Protein AF-A0A822DY03-F1 (afdb_monomer_lite)

Structure (mmCIF, N/CA/C/O backbone):
data_AF-A0A822DY03-F1
#
_entry.id   AF-A0A822DY03-F1
#
loop_
_atom_site.group_PDB
_atom_site.id
_atom_site.type_symbol
_atom_site.label_atom_id
_atom_site.label_alt_id
_atom_site.label_comp_id
_atom_site.label_asym_id
_atom_site.label_entity_id
_atom_site.label_seq_id
_atom_site.pdbx_PDB_ins_code
_atom_site.Cartn_x
_atom_site.Cartn_y
_atom_site.Cartn_z
_atom_site.occupancy
_atom_site.B_iso_or_equiv
_atom_site.auth_seq_id
_atom_site.auth_comp_id
_atom_site.auth_asym_id
_atom_site.auth_atom_id
_atom_site.pdbx_PDB_model_num
ATOM 1 N N . ARG A 1 1 ? -19.415 8.843 87.068 1.00 38.66 1 ARG A N 1
ATOM 2 C CA . ARG A 1 1 ? -18.333 9.454 86.257 1.00 38.66 1 ARG A CA 1
ATOM 3 C C . ARG A 1 1 ? -18.799 9.432 84.811 1.00 38.66 1 ARG A C 1
ATOM 5 O O . ARG A 1 1 ? -18.655 8.414 84.151 1.00 38.66 1 ARG A O 1
ATOM 12 N N . GLU A 1 2 ? -19.453 10.504 84.383 1.00 43.78 2 GLU A N 1
ATOM 13 C CA . GLU A 1 2 ? -19.936 10.673 83.012 1.00 43.78 2 GLU A CA 1
ATOM 14 C C . GLU A 1 2 ? -18.746 11.004 82.104 1.00 43.78 2 GLU A C 1
ATOM 16 O O . GLU A 1 2 ? -17.958 11.898 82.412 1.00 43.78 2 GLU A O 1
ATOM 21 N N . GLN A 1 3 ? -18.572 10.255 81.015 1.00 48.62 3 GLN A N 1
ATOM 22 C CA . GLN A 1 3 ? -17.619 10.599 79.963 1.00 48.62 3 GLN A CA 1
ATOM 23 C C . GLN A 1 3 ? -18.341 11.488 78.947 1.00 48.62 3 GLN A C 1
ATOM 25 O O . GLN A 1 3 ? -19.185 11.017 78.190 1.00 48.62 3 GLN A O 1
ATOM 30 N N . GLN A 1 4 ? -18.019 12.782 78.944 1.00 47.94 4 GLN A N 1
ATOM 31 C CA . GLN A 1 4 ? -18.421 13.704 77.883 1.00 47.94 4 GLN A CA 1
ATOM 32 C C . GLN A 1 4 ? -17.736 13.305 76.568 1.00 47.94 4 GLN A C 1
ATOM 34 O O . GLN A 1 4 ? -16.510 13.337 76.454 1.00 47.94 4 GLN A O 1
ATOM 39 N N . LEU A 1 5 ? -18.542 12.942 75.569 1.00 56.19 5 LEU A N 1
ATOM 40 C CA . LEU A 1 5 ? -18.125 12.809 74.175 1.00 56.19 5 LEU A CA 1
ATOM 41 C C . LEU A 1 5 ? -17.630 14.175 73.679 1.00 56.19 5 LEU A C 1
ATOM 43 O O . LEU A 1 5 ? -18.415 15.111 73.536 1.00 56.19 5 LEU A O 1
ATOM 47 N N . LYS A 1 6 ? -16.324 14.303 73.421 1.00 54.06 6 LYS A N 1
ATOM 48 C CA . LYS A 1 6 ? -15.764 15.478 72.742 1.00 54.06 6 LYS A CA 1
ATOM 49 C C . LYS A 1 6 ? -16.299 15.513 71.309 1.00 54.06 6 LYS A C 1
ATOM 51 O O . LYS A 1 6 ? -15.870 14.715 70.480 1.00 54.06 6 LYS A O 1
ATOM 56 N N . GLN A 1 7 ? -17.207 16.441 71.017 1.00 57.19 7 GLN A N 1
ATOM 57 C CA . GLN A 1 7 ? -17.509 16.825 69.639 1.00 57.19 7 GLN A CA 1
ATOM 58 C C . GLN A 1 7 ? -16.233 17.406 69.019 1.00 57.19 7 GLN A C 1
ATOM 60 O O . GLN A 1 7 ? -15.710 18.418 69.481 1.00 57.19 7 GLN A O 1
ATOM 65 N N . SER A 1 8 ? -15.686 16.730 68.013 1.00 65.31 8 SER A N 1
ATOM 66 C CA . SER A 1 8 ? -14.565 17.237 67.225 1.00 65.31 8 SER A CA 1
ATOM 67 C C . SER A 1 8 ? -15.051 18.350 66.295 1.00 65.31 8 SER A C 1
ATOM 69 O O . SER A 1 8 ? -15.971 18.130 65.510 1.00 65.31 8 SER A O 1
ATOM 71 N N . GLU A 1 9 ? -14.432 19.527 66.366 1.00 78.50 9 GLU A N 1
ATOM 72 C CA . GLU A 1 9 ? -14.746 20.668 65.497 1.00 78.50 9 GLU A CA 1
ATOM 73 C C . GLU A 1 9 ? -14.516 20.339 64.011 1.00 78.50 9 GLU A C 1
ATOM 75 O O . GLU A 1 9 ? -13.474 19.795 63.629 1.00 78.50 9 GLU A O 1
ATOM 80 N N . ILE A 1 10 ? -15.474 20.709 63.155 1.00 78.50 10 ILE A N 1
ATOM 81 C CA . ILE A 1 10 ? -15.370 20.543 61.701 1.00 78.50 10 ILE A CA 1
ATOM 82 C C . ILE A 1 10 ? -14.409 21.601 61.152 1.00 78.50 10 ILE A C 1
ATOM 84 O O . ILE A 1 10 ? -14.700 22.795 61.175 1.00 78.50 10 ILE A O 1
ATOM 88 N N . LYS A 1 11 ? -13.268 21.163 60.611 1.00 89.00 11 LYS A N 1
ATOM 89 C CA . LYS A 1 11 ? -12.313 22.045 59.925 1.00 89.00 11 LYS A CA 1
ATOM 90 C C . LYS A 1 11 ? -12.559 22.026 58.421 1.00 89.00 11 LYS A C 1
ATOM 92 O O . LYS A 1 11 ? -12.702 20.949 57.834 1.00 89.00 11 LYS A O 1
ATOM 97 N N . ILE A 1 12 ? -12.580 23.216 57.818 1.00 89.44 12 ILE A N 1
ATOM 98 C CA . ILE A 1 12 ? -12.712 23.428 56.373 1.00 89.44 12 ILE A CA 1
ATOM 99 C C . ILE A 1 12 ? -11.385 23.966 55.838 1.00 89.44 12 ILE A C 1
ATOM 101 O O . ILE A 1 12 ? -10.892 24.999 56.286 1.00 89.44 12 ILE A O 1
ATOM 105 N N . PHE A 1 13 ? -10.822 23.276 54.853 1.00 89.44 13 PHE A N 1
ATOM 106 C CA . PHE A 1 13 ? -9.587 23.645 54.170 1.00 89.44 13 PHE A CA 1
ATOM 107 C C . PHE A 1 13 ? -9.915 24.046 52.735 1.00 89.44 13 PHE A C 1
ATOM 109 O O . PHE A 1 13 ? -10.617 23.315 52.046 1.00 89.44 13 PHE A O 1
ATOM 116 N N . THR A 1 14 ? -9.411 25.190 52.267 1.00 91.81 14 THR A N 1
ATOM 117 C CA . THR A 1 14 ? -9.696 25.699 50.913 1.00 91.81 14 THR A CA 1
ATOM 118 C C . THR A 1 14 ? -8.408 25.792 50.097 1.00 91.81 14 THR A C 1
ATOM 120 O O . THR A 1 14 ? -7.437 26.398 50.544 1.00 91.81 14 THR A O 1
ATOM 123 N N . ALA A 1 15 ? -8.381 25.207 48.897 1.00 89.31 15 ALA A N 1
ATOM 124 C CA . ALA A 1 15 ? -7.264 25.347 47.962 1.00 89.31 15 ALA A CA 1
ATOM 125 C C . ALA A 1 15 ? -7.364 26.642 47.161 1.00 89.31 15 ALA A C 1
ATOM 127 O O . ALA A 1 15 ? -8.439 27.200 46.959 1.00 89.31 15 ALA A O 1
ATOM 128 N N . ARG A 1 16 ? -6.236 27.042 46.568 1.00 85.19 16 ARG A N 1
ATOM 129 C CA . ARG A 1 16 ? -6.137 28.182 45.644 1.00 85.19 16 ARG A CA 1
ATOM 130 C C . ARG A 1 16 ? -7.086 28.095 44.436 1.00 85.19 16 ARG A C 1
ATOM 132 O O . ARG A 1 16 ? -7.420 29.118 43.858 1.00 85.19 16 ARG A O 1
ATOM 139 N N . SER A 1 17 ? -7.533 26.893 44.064 1.00 86.88 17 SER A N 1
ATOM 140 C CA . SER A 1 17 ? -8.529 26.655 43.007 1.00 86.88 17 SER A CA 1
ATOM 141 C C . SER A 1 17 ? -9.985 26.854 43.454 1.00 86.88 17 SER A C 1
ATOM 143 O O . SER A 1 17 ? -10.893 26.626 42.659 1.00 86.88 17 SER A O 1
ATOM 145 N N . GLY A 1 18 ? -10.223 27.214 44.721 1.00 88.25 18 GLY A N 1
ATOM 146 C CA . GLY A 1 18 ? -11.554 27.355 45.320 1.00 88.25 18 GLY A CA 1
ATOM 147 C C . GLY A 1 18 ? -12.181 26.041 45.802 1.00 88.25 18 GLY A C 1
ATOM 148 O O . GLY A 1 18 ? -13.267 26.058 46.371 1.00 88.25 18 GLY A O 1
ATOM 149 N N . ARG A 1 19 ? -11.517 24.892 45.608 1.00 87.44 19 ARG A N 1
ATOM 150 C CA . ARG A 1 19 ? -11.996 23.600 46.130 1.00 87.44 19 ARG A CA 1
ATOM 151 C C . ARG A 1 19 ? -11.854 23.544 47.648 1.00 87.44 19 ARG A C 1
ATOM 153 O O . ARG A 1 19 ? -10.829 23.969 48.178 1.00 87.44 19 ARG A O 1
ATOM 160 N N . GLN A 1 20 ? -12.863 22.990 48.314 1.00 90.62 20 GLN A N 1
ATOM 161 C CA . GLN A 1 20 ? -12.925 22.872 49.768 1.00 90.62 20 GLN A CA 1
ATOM 162 C C . GLN A 1 20 ? -12.917 21.404 50.196 1.00 90.62 20 GLN A C 1
ATOM 164 O O . GLN A 1 20 ? -13.584 20.573 49.581 1.00 90.62 20 GLN A O 1
ATOM 169 N N . TRP A 1 21 ? -12.181 21.102 51.261 1.00 80.94 21 TRP A N 1
A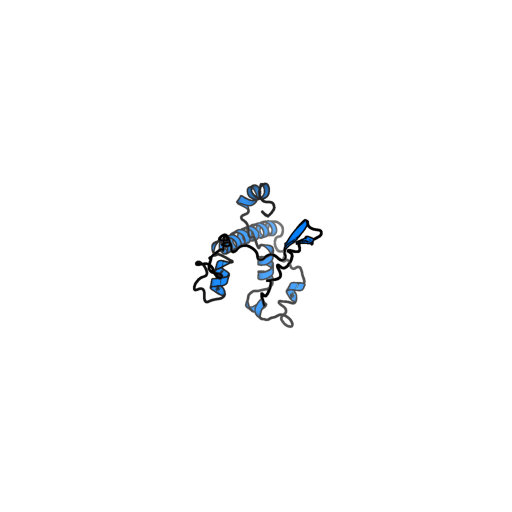TOM 170 C CA . TRP A 1 21 ? -12.197 19.813 51.945 1.00 80.94 21 TRP A CA 1
ATOM 171 C C . TRP A 1 21 ? -12.657 20.036 53.371 1.00 80.94 21 TRP A C 1
ATOM 173 O O . TRP A 1 21 ? -12.145 20.914 54.067 1.00 80.94 21 TRP A O 1
ATOM 183 N N . THR A 1 22 ? -13.622 19.242 53.802 1.00 88.62 22 THR A N 1
ATOM 184 C CA . THR A 1 22 ? -14.104 19.249 55.176 1.00 88.62 22 THR A CA 1
ATOM 185 C C . THR A 1 22 ? -13.590 18.005 55.888 1.00 88.62 22 THR A C 1
ATOM 187 O O . THR A 1 22 ? -13.281 16.992 55.262 1.00 88.62 22 THR A O 1
ATOM 190 N N . THR A 1 23 ? -13.470 18.091 57.211 1.00 84.38 23 THR A N 1
ATOM 191 C CA . THR A 1 23 ? -13.147 16.924 58.057 1.00 84.38 23 THR A CA 1
ATOM 192 C C . THR A 1 23 ? -14.403 16.093 58.372 1.00 84.38 23 THR A C 1
ATOM 194 O O . THR A 1 23 ? -14.327 15.074 59.047 1.00 84.38 23 THR A O 1
ATOM 197 N N . GLU A 1 24 ? -15.569 16.540 57.901 1.00 85.06 24 GLU A N 1
ATOM 198 C CA . GLU A 1 24 ? -16.849 15.861 58.075 1.00 85.06 24 GLU A CA 1
ATOM 199 C C . GLU A 1 24 ? -16.951 14.660 57.129 1.00 85.06 24 GLU A C 1
ATOM 201 O O . GLU A 1 24 ? -16.579 14.746 55.955 1.00 85.06 24 GLU A O 1
ATOM 206 N N . GLU A 1 25 ? -17.469 13.536 57.631 1.00 79.31 25 GLU A N 1
ATOM 207 C CA . GLU A 1 25 ? -17.735 12.381 56.780 1.00 79.31 25 GLU A CA 1
ATOM 208 C C . GLU A 1 25 ? -18.778 12.751 55.715 1.00 79.31 25 GLU A C 1
ATOM 210 O O . GLU A 1 25 ? -19.867 13.227 56.051 1.00 79.31 25 GLU A O 1
ATOM 215 N N . PRO A 1 26 ? -18.491 12.532 54.419 1.00 80.06 26 PRO A N 1
ATOM 216 C CA . PRO A 1 26 ? -19.456 12.839 53.382 1.00 80.06 26 PRO A CA 1
ATOM 217 C C . PRO A 1 26 ? -20.709 11.969 53.566 1.00 80.06 26 PRO A C 1
ATOM 219 O O . PRO A 1 26 ? -20.602 10.774 53.867 1.00 80.06 26 PRO A O 1
ATOM 222 N N . PRO A 1 27 ? -21.914 12.520 53.337 1.00 80.19 27 PRO A N 1
ATOM 223 C CA . PRO A 1 27 ? -23.138 11.747 53.454 1.00 80.19 27 PRO A CA 1
ATOM 224 C C . PRO A 1 27 ? -23.104 10.574 52.471 1.00 80.19 27 PRO A C 1
ATOM 226 O O . PRO A 1 27 ? -22.759 10.739 51.297 1.00 80.19 27 PRO A O 1
ATOM 229 N N . LYS A 1 28 ? -23.503 9.384 52.937 1.00 78.94 28 LYS A N 1
ATOM 230 C CA . LYS A 1 28 ? -23.608 8.179 52.102 1.00 78.94 28 LYS A CA 1
ATOM 231 C C . LYS A 1 28 ? -24.601 8.433 50.962 1.00 78.94 28 LYS A C 1
ATOM 233 O O . LYS A 1 28 ? -25.812 8.363 51.154 1.00 78.94 28 LYS A O 1
ATOM 238 N N . ARG A 1 29 ? -24.098 8.736 49.765 1.00 76.94 29 ARG A N 1
ATOM 239 C CA . ARG A 1 29 ? -24.894 8.901 48.540 1.00 76.94 29 ARG A CA 1
ATOM 240 C C . ARG A 1 29 ? -24.617 7.746 47.587 1.00 76.94 29 ARG A C 1
ATOM 242 O O . ARG A 1 29 ? -23.486 7.277 47.483 1.00 76.94 29 ARG A O 1
ATOM 249 N N . LYS A 1 30 ? -25.644 7.305 46.854 1.00 72.06 30 LYS A N 1
ATOM 250 C CA . LYS A 1 30 ? -25.435 6.426 45.698 1.00 72.06 30 LYS A CA 1
ATOM 251 C C . LYS A 1 30 ? -24.679 7.225 44.637 1.00 72.06 30 LYS A C 1
ATOM 253 O O . LYS A 1 30 ? -25.140 8.288 44.228 1.00 72.06 30 LYS A O 1
ATOM 258 N N . ILE A 1 31 ? -23.523 6.721 44.217 1.00 67.88 31 ILE A N 1
ATOM 259 C CA . ILE A 1 31 ? -22.793 7.257 43.067 1.00 67.88 31 ILE A CA 1
ATOM 260 C C . ILE A 1 31 ? -23.720 7.114 41.851 1.00 67.88 31 ILE A C 1
ATOM 262 O O . ILE A 1 31 ? -24.294 6.042 41.641 1.00 67.88 31 ILE A O 1
ATOM 266 N N . LEU A 1 32 ? -23.917 8.192 41.086 1.00 68.31 32 LEU A N 1
ATOM 267 C CA . LEU A 1 32 ? -24.666 8.134 39.828 1.00 68.31 32 LEU A CA 1
ATOM 268 C C . LEU A 1 32 ? -24.016 7.085 38.914 1.00 68.31 32 LEU A C 1
ATOM 270 O O . LEU A 1 32 ? -22.790 7.007 38.842 1.00 68.31 32 LEU A O 1
ATOM 274 N N . GLN A 1 33 ? -24.822 6.275 38.222 1.00 68.69 33 GLN A N 1
ATOM 275 C CA . GLN A 1 33 ? -24.308 5.363 37.197 1.00 68.69 33 GLN A CA 1
ATOM 276 C C . GLN A 1 33 ? -23.559 6.205 36.153 1.00 68.69 33 GLN A C 1
ATOM 278 O O . GLN A 1 33 ? -24.173 6.983 35.428 1.00 68.69 33 GLN A O 1
ATOM 283 N N . ALA A 1 34 ? -22.232 6.091 36.103 1.00 71.00 34 ALA A N 1
ATOM 284 C CA . ALA A 1 34 ? -21.467 6.616 34.981 1.00 71.00 34 ALA A CA 1
ATOM 285 C C . ALA A 1 34 ? -21.816 5.793 33.731 1.00 71.00 34 ALA A C 1
ATOM 287 O O . ALA A 1 34 ? -22.135 4.607 33.849 1.00 71.00 34 ALA A O 1
ATOM 288 N N . ASN A 1 35 ? -21.722 6.389 32.538 1.00 71.25 35 ASN A N 1
ATOM 289 C CA . ASN A 1 35 ? -21.791 5.661 31.267 1.00 71.25 35 ASN A CA 1
ATOM 290 C C . ASN A 1 35 ? -20.556 4.757 31.134 1.00 71.25 35 ASN A C 1
ATOM 292 O O . ASN A 1 35 ? -19.615 5.053 30.402 1.00 71.25 35 ASN A O 1
ATOM 296 N N . VAL A 1 36 ? -20.531 3.669 31.898 1.00 69.44 36 VAL A N 1
ATOM 297 C CA . VAL A 1 36 ? -19.515 2.633 31.793 1.00 69.44 36 VAL A CA 1
ATOM 298 C C . VAL A 1 36 ? -19.780 1.935 30.468 1.00 69.44 36 VAL A C 1
ATOM 300 O O . VAL A 1 36 ? -20.756 1.197 30.336 1.00 69.44 36 VAL A O 1
ATOM 303 N N . LEU A 1 37 ? -18.944 2.203 29.467 1.00 67.56 37 LEU A N 1
ATOM 304 C CA . LEU A 1 37 ? -18.975 1.483 28.200 1.00 67.56 37 LEU A CA 1
ATOM 305 C C . LEU A 1 37 ? -18.693 0.001 28.493 1.00 67.56 37 LEU A C 1
ATOM 307 O O . LEU A 1 37 ? -17.561 -0.385 28.759 1.00 67.56 37 LEU A O 1
ATOM 311 N N . ARG A 1 38 ? -19.742 -0.830 28.478 1.00 67.06 38 ARG A N 1
ATOM 312 C CA . ARG A 1 38 ? -19.675 -2.290 28.693 1.00 67.06 38 ARG A CA 1
ATOM 313 C C . ARG A 1 38 ? -19.402 -3.051 27.393 1.00 67.06 38 ARG A C 1
ATOM 315 O O . ARG A 1 38 ? -19.916 -4.150 27.200 1.00 67.06 38 ARG A O 1
ATOM 322 N N . GLN A 1 39 ? -18.687 -2.450 26.450 1.00 71.12 39 GLN A N 1
ATOM 323 C CA . GLN A 1 39 ? -18.279 -3.191 25.262 1.00 71.12 39 GLN A CA 1
ATOM 324 C C . GLN A 1 39 ? -17.151 -4.145 25.650 1.00 71.12 39 GLN A C 1
ATOM 326 O O . GLN A 1 39 ? -16.302 -3.797 26.471 1.00 71.12 39 GLN A O 1
ATOM 331 N N . GLN A 1 40 ? -17.158 -5.355 25.087 1.00 67.50 40 GLN A N 1
ATOM 332 C CA . GLN A 1 40 ? -16.017 -6.246 25.244 1.00 67.50 40 GLN A CA 1
ATOM 333 C C . GLN A 1 40 ? -14.782 -5.583 24.636 1.00 67.50 40 GLN A C 1
ATOM 335 O O . GLN A 1 40 ? -14.785 -5.129 23.494 1.00 67.50 40 GLN A O 1
ATOM 340 N N . ASN A 1 41 ? -13.733 -5.525 25.439 1.00 69.38 41 ASN A N 1
ATOM 341 C CA . ASN A 1 41 ? -12.394 -5.147 25.047 1.00 69.38 41 ASN A CA 1
ATOM 342 C C . ASN A 1 41 ? -11.791 -6.259 24.178 1.00 69.38 41 ASN A C 1
ATOM 344 O O . ASN A 1 41 ? -11.687 -7.401 24.616 1.00 69.38 41 ASN A O 1
ATOM 348 N N . GLY A 1 42 ? -11.394 -5.933 22.947 1.00 78.50 42 GLY A N 1
ATOM 349 C CA . GLY A 1 42 ? -10.762 -6.891 22.042 1.00 78.50 42 GLY A CA 1
ATOM 350 C C . GLY A 1 42 ? -11.158 -6.700 20.585 1.00 78.50 42 GLY A C 1
ATOM 351 O O . GLY A 1 42 ? -11.625 -5.638 20.173 1.00 78.50 42 GLY A O 1
ATOM 352 N N . THR A 1 43 ? -10.933 -7.744 19.793 1.00 78.94 43 THR A N 1
ATOM 353 C CA . THR A 1 43 ? -11.276 -7.761 18.375 1.00 78.94 43 THR A CA 1
ATOM 354 C C . THR A 1 43 ? -12.792 -7.723 18.190 1.00 78.94 43 THR A C 1
ATOM 356 O O . THR A 1 43 ? -13.550 -8.401 18.881 1.00 78.94 43 THR A O 1
ATOM 359 N N . GLY A 1 44 ? -13.256 -6.906 17.243 1.00 81.00 44 GLY A N 1
ATOM 360 C CA . GLY A 1 44 ? -14.669 -6.889 16.871 1.00 81.00 44 GLY A CA 1
ATOM 361 C C . GLY A 1 44 ? -15.116 -8.232 16.283 1.00 81.00 44 GLY A C 1
ATOM 362 O O . GLY A 1 44 ? -14.294 -9.059 15.882 1.00 81.00 44 GLY A O 1
ATOM 363 N N . ARG A 1 45 ? -16.436 -8.431 16.155 1.00 80.12 45 ARG A N 1
ATOM 364 C CA . ARG A 1 45 ? -17.015 -9.673 15.598 1.00 80.12 45 ARG A CA 1
ATOM 365 C C . ARG A 1 45 ? -16.427 -10.058 14.236 1.00 80.12 45 ARG A C 1
ATOM 367 O O . ARG A 1 45 ? -16.192 -11.231 13.991 1.00 80.12 45 ARG A O 1
ATOM 374 N N . ALA A 1 46 ? -16.137 -9.072 13.386 1.00 81.56 46 ALA A N 1
ATOM 375 C CA . ALA A 1 46 ? -15.547 -9.284 12.062 1.00 81.56 46 ALA A CA 1
ATOM 376 C C . ALA A 1 46 ? -14.130 -9.889 12.098 1.00 81.56 46 ALA A C 1
ATOM 378 O O . ALA A 1 46 ? -13.718 -10.539 11.146 1.00 81.56 46 ALA A O 1
ATOM 379 N N . ALA A 1 47 ? -13.394 -9.687 13.192 1.00 85.31 47 ALA A N 1
ATOM 380 C CA . ALA A 1 47 ? -12.052 -10.225 13.402 1.00 85.31 47 ALA A CA 1
ATOM 381 C C . ALA A 1 47 ? -12.041 -11.423 14.370 1.00 85.31 47 ALA A C 1
ATOM 383 O O . ALA A 1 47 ? -10.979 -11.893 14.779 1.00 85.31 47 ALA A O 1
ATOM 384 N N . THR A 1 48 ? -13.218 -11.910 14.772 1.00 86.81 48 THR A N 1
ATOM 385 C CA . THR A 1 48 ? -13.342 -13.063 15.665 1.00 86.81 48 THR A CA 1
ATOM 386 C C . THR A 1 48 ? -13.045 -14.346 14.894 1.00 86.81 48 THR A C 1
ATOM 388 O O . THR A 1 48 ? -13.607 -14.573 13.829 1.00 86.81 48 THR A O 1
ATOM 391 N N . GLY A 1 49 ? -12.178 -15.199 15.443 1.00 86.50 49 GLY A N 1
ATOM 392 C CA . GLY A 1 49 ? -11.851 -16.499 14.848 1.00 86.50 49 GLY A CA 1
ATOM 393 C C . GLY A 1 49 ? -10.761 -16.471 13.775 1.00 86.50 49 GLY A C 1
ATOM 394 O O . GLY A 1 49 ? -10.456 -17.521 13.221 1.00 86.50 49 GLY A O 1
ATOM 395 N N . ILE A 1 50 ? -10.139 -15.318 13.512 1.00 91.88 50 ILE A N 1
ATOM 396 C CA . ILE A 1 50 ? -8.958 -15.238 12.647 1.00 91.88 50 ILE A CA 1
ATOM 397 C C . ILE A 1 50 ? -7.764 -15.874 13.351 1.00 91.88 50 ILE A C 1
ATOM 399 O O . ILE A 1 50 ? -7.432 -15.510 14.479 1.00 91.88 50 ILE A O 1
ATOM 403 N N . GLN A 1 51 ? -7.111 -16.810 12.668 1.00 92.38 51 GLN A N 1
ATOM 404 C CA . GLN A 1 51 ? -5.990 -17.572 13.225 1.00 92.38 51 GLN A CA 1
ATOM 405 C C . GLN A 1 51 ? -4.678 -17.301 12.495 1.00 92.38 51 GLN A C 1
ATOM 407 O O . GLN A 1 51 ? -3.604 -17.586 13.024 1.00 92.38 51 GLN A O 1
ATOM 412 N N . THR A 1 52 ? -4.743 -16.737 11.288 1.00 95.75 52 THR A N 1
ATOM 413 C CA . THR A 1 52 ? -3.559 -16.513 10.465 1.00 95.75 52 THR A CA 1
ATOM 414 C C . THR A 1 52 ? -3.244 -15.030 10.309 1.00 95.75 52 THR A C 1
ATOM 416 O O . THR A 1 52 ? -4.126 -14.176 10.201 1.00 95.75 52 THR A O 1
ATOM 419 N N . ILE A 1 53 ? -1.948 -14.718 10.224 1.00 94.81 53 ILE A N 1
ATOM 420 C CA . ILE A 1 53 ? -1.466 -13.355 9.948 1.00 94.81 53 ILE A CA 1
ATOM 421 C C . ILE A 1 53 ? -2.010 -12.854 8.599 1.00 94.81 53 ILE A C 1
ATOM 423 O O . ILE A 1 53 ? -2.316 -11.675 8.452 1.00 94.81 53 ILE A O 1
ATOM 427 N N . ARG A 1 54 ? -2.171 -13.756 7.620 1.00 92.56 54 ARG A N 1
ATOM 428 C CA . ARG A 1 54 ? -2.711 -13.438 6.292 1.00 92.56 54 ARG A CA 1
ATOM 429 C C . ARG A 1 54 ? -4.146 -12.924 6.372 1.00 92.56 54 ARG A C 1
ATOM 431 O O . ARG A 1 54 ? -4.425 -11.860 5.833 1.00 92.56 54 ARG A O 1
ATOM 438 N N . GLU A 1 55 ? -5.029 -13.662 7.032 1.00 91.38 55 GLU A N 1
ATOM 439 C CA . GLU A 1 55 ? -6.438 -13.279 7.185 1.00 91.38 55 GLU A CA 1
ATOM 440 C C . GLU A 1 55 ? -6.570 -11.983 7.989 1.00 91.38 55 GLU A C 1
ATOM 442 O O . GLU A 1 55 ? -7.336 -11.097 7.616 1.00 91.38 55 GLU A O 1
ATOM 447 N N . ALA A 1 56 ? -5.755 -11.821 9.038 1.00 92.31 56 ALA A N 1
ATOM 448 C CA . ALA A 1 56 ? -5.707 -10.577 9.800 1.00 92.31 56 ALA A CA 1
ATOM 449 C C . ALA A 1 56 ? -5.300 -9.386 8.916 1.00 92.31 56 ALA A C 1
ATOM 451 O O . ALA A 1 56 ? -5.897 -8.315 9.001 1.00 92.31 56 ALA A O 1
ATOM 452 N N . PHE A 1 57 ? -4.318 -9.571 8.029 1.00 92.44 57 PHE A N 1
ATOM 453 C CA . PHE A 1 57 ? -3.887 -8.529 7.098 1.00 92.44 57 PHE A CA 1
ATOM 454 C C . PHE A 1 57 ? -4.952 -8.207 6.039 1.00 92.44 57 PHE A C 1
ATOM 456 O O . PHE A 1 57 ? -5.128 -7.043 5.687 1.00 92.44 57 PHE A O 1
ATOM 463 N N . GLN A 1 58 ? -5.706 -9.205 5.572 1.00 93.31 58 GLN A N 1
ATOM 464 C CA . GLN A 1 58 ? -6.801 -9.014 4.612 1.00 93.31 58 GLN A CA 1
ATOM 465 C C . GLN A 1 58 ? -7.962 -8.180 5.172 1.00 93.31 58 GLN A C 1
ATOM 467 O O . GLN A 1 58 ? -8.693 -7.565 4.397 1.00 93.31 58 GLN A O 1
ATOM 472 N N . LEU A 1 59 ? -8.116 -8.100 6.499 1.00 91.31 59 LEU A N 1
ATOM 473 C CA . LEU A 1 59 ? -9.054 -7.155 7.110 1.00 91.31 59 LEU A CA 1
ATOM 474 C C . LEU A 1 59 ? -8.619 -5.696 6.947 1.00 91.31 59 LEU A C 1
ATOM 476 O O . LEU A 1 59 ? -9.466 -4.815 6.830 1.00 91.31 59 LEU A O 1
ATOM 480 N N . LEU A 1 60 ? -7.310 -5.436 6.977 1.00 91.81 60 LEU A N 1
ATOM 481 C CA . LEU A 1 60 ? -6.749 -4.091 6.836 1.00 91.81 60 LEU A CA 1
ATOM 482 C C . LEU A 1 60 ? -6.639 -3.681 5.367 1.00 91.81 60 LEU A C 1
ATOM 484 O O . LEU A 1 60 ? -6.859 -2.523 5.024 1.00 91.81 60 LEU A O 1
ATOM 488 N N . MET A 1 61 ? -6.287 -4.635 4.507 1.00 92.94 61 MET A N 1
ATOM 489 C CA . MET A 1 61 ? -6.163 -4.453 3.068 1.00 92.94 61 MET A CA 1
ATOM 490 C C . MET A 1 61 ? -7.168 -5.358 2.366 1.00 92.94 61 MET A C 1
ATOM 492 O O . MET A 1 61 ? -6.877 -6.513 2.044 1.00 92.94 61 MET A O 1
ATOM 496 N N . THR A 1 62 ? -8.367 -4.819 2.153 1.00 94.12 62 THR A N 1
ATOM 497 C CA . THR A 1 62 ? -9.469 -5.574 1.559 1.00 94.12 62 THR A CA 1
ATOM 498 C C . THR A 1 62 ? -9.212 -5.872 0.084 1.00 94.12 62 THR A C 1
ATOM 500 O O . THR A 1 62 ? -8.435 -5.193 -0.596 1.00 94.12 62 THR A O 1
ATOM 503 N N . GLN A 1 63 ? -9.906 -6.882 -0.440 1.00 92.81 63 GLN A N 1
ATOM 504 C CA . GLN A 1 63 ? -9.783 -7.268 -1.844 1.00 92.81 63 GLN A CA 1
ATOM 505 C C . GLN A 1 63 ? -10.126 -6.113 -2.796 1.00 92.81 63 GLN A C 1
ATOM 507 O O . GLN A 1 63 ? -9.440 -5.927 -3.799 1.00 92.81 63 GLN A O 1
ATOM 512 N N . ASP A 1 64 ? -11.130 -5.303 -2.464 1.00 93.62 64 ASP A N 1
ATOM 513 C CA . ASP A 1 64 ? -11.531 -4.157 -3.284 1.00 93.62 64 ASP A CA 1
ATOM 514 C C . ASP A 1 64 ? -10.432 -3.092 -3.352 1.00 93.62 64 ASP A C 1
ATOM 516 O O . ASP A 1 64 ? -10.170 -2.545 -4.425 1.00 93.62 64 ASP A O 1
ATOM 520 N N . MET A 1 65 ? -9.725 -2.851 -2.241 1.00 93.25 65 MET A N 1
ATOM 521 C CA . MET A 1 65 ? -8.566 -1.953 -2.224 1.00 93.25 65 MET A CA 1
ATOM 522 C C . MET A 1 65 ? -7.445 -2.488 -3.117 1.00 93.25 65 MET A C 1
ATOM 524 O O . MET A 1 65 ? -6.871 -1.736 -3.902 1.00 93.25 65 MET A O 1
ATOM 528 N N . VAL A 1 66 ? -7.156 -3.791 -3.048 1.00 92.81 66 VAL A N 1
ATOM 529 C CA . VAL A 1 66 ? -6.145 -4.422 -3.912 1.00 92.81 66 VAL A CA 1
ATOM 530 C C . VAL A 1 66 ? -6.535 -4.296 -5.386 1.00 92.81 66 VAL A C 1
ATOM 532 O O . VAL A 1 66 ? -5.705 -3.909 -6.208 1.00 92.81 66 VAL A O 1
ATOM 535 N N . LEU A 1 67 ? -7.794 -4.577 -5.732 1.00 93.31 67 LEU A N 1
ATOM 536 C CA . LEU A 1 67 ? -8.293 -4.466 -7.104 1.00 93.31 67 LEU A CA 1
ATOM 537 C C . LEU A 1 67 ? -8.217 -3.028 -7.624 1.00 93.31 67 LEU A C 1
ATOM 539 O O . LEU A 1 67 ? -7.793 -2.816 -8.762 1.00 93.31 67 LEU A O 1
ATOM 543 N N . LEU A 1 68 ? -8.571 -2.046 -6.791 1.00 93.00 68 LEU A N 1
ATOM 544 C CA . LEU A 1 68 ? -8.431 -0.630 -7.116 1.00 93.00 68 LEU A CA 1
ATOM 545 C C . LEU A 1 68 ? -6.969 -0.281 -7.416 1.00 93.00 68 LEU A C 1
ATOM 547 O O . LEU A 1 68 ? -6.684 0.273 -8.479 1.00 93.00 68 LEU A O 1
ATOM 551 N N . ILE A 1 69 ? -6.043 -0.665 -6.530 1.00 92.56 69 ILE A N 1
ATOM 552 C CA . ILE A 1 69 ? -4.611 -0.389 -6.696 1.00 92.56 69 ILE A CA 1
ATOM 553 C C . ILE A 1 69 ? -4.096 -0.996 -7.997 1.00 92.56 69 ILE A C 1
ATOM 555 O O . ILE A 1 69 ? -3.443 -0.311 -8.782 1.00 92.56 69 ILE A O 1
ATOM 559 N N . VAL A 1 70 ? -4.410 -2.266 -8.261 1.00 91.25 70 VAL A N 1
ATOM 560 C CA . VAL A 1 70 ? -3.977 -2.961 -9.481 1.00 91.25 70 VAL A CA 1
ATOM 561 C C . VAL A 1 70 ? -4.509 -2.256 -10.726 1.00 91.25 70 VAL A C 1
ATOM 563 O O . VAL A 1 70 ? -3.745 -1.984 -11.655 1.00 91.25 70 VAL A O 1
ATOM 566 N N . ARG A 1 71 ? -5.803 -1.921 -10.745 1.00 92.44 71 ARG A N 1
ATOM 567 C CA . ARG A 1 71 ? -6.455 -1.280 -11.891 1.00 92.44 71 ARG A CA 1
ATOM 568 C C . ARG A 1 71 ? -5.827 0.071 -12.217 1.00 92.44 71 ARG A C 1
ATOM 570 O O . ARG A 1 71 ? -5.455 0.313 -13.365 1.00 92.44 71 ARG A O 1
ATOM 577 N N . GLU A 1 72 ? -5.699 0.942 -11.222 1.00 92.06 72 GLU A N 1
ATOM 578 C CA . GLU A 1 72 ? -5.220 2.314 -11.421 1.00 92.06 72 GLU A CA 1
ATOM 579 C C . GLU A 1 72 ? -3.708 2.358 -11.673 1.00 92.06 72 GLU A C 1
ATOM 581 O O . GLU A 1 72 ? -3.237 3.137 -12.504 1.00 92.06 72 GLU A O 1
ATOM 586 N N . THR A 1 73 ? -2.948 1.454 -11.048 1.00 89.81 73 THR A N 1
ATOM 587 C CA . THR A 1 73 ? -1.513 1.278 -11.317 1.00 89.81 73 THR A CA 1
ATOM 588 C C . THR A 1 73 ? -1.272 0.845 -12.760 1.00 89.81 73 THR A C 1
ATOM 590 O O . THR A 1 73 ? -0.452 1.446 -13.456 1.00 89.81 73 THR A O 1
ATOM 593 N N . ASN A 1 74 ? -2.014 -0.156 -13.248 1.00 87.94 74 ASN A N 1
ATOM 594 C CA . ASN A 1 74 ? -1.896 -0.613 -14.633 1.00 87.94 74 ASN A CA 1
ATOM 595 C C . ASN A 1 74 ? -2.300 0.491 -15.615 1.00 87.94 74 ASN A C 1
ATOM 597 O O . ASN A 1 74 ? -1.566 0.760 -16.564 1.00 87.94 74 ASN A O 1
ATOM 601 N N . ARG A 1 75 ? -3.414 1.189 -15.358 1.00 88.12 75 ARG A N 1
ATOM 602 C CA . ARG A 1 75 ? -3.856 2.335 -16.167 1.00 88.12 75 ARG A CA 1
ATOM 603 C C . ARG A 1 75 ? -2.763 3.403 -16.270 1.00 88.12 75 ARG A C 1
ATOM 605 O O . ARG A 1 75 ? -2.468 3.880 -17.365 1.00 88.12 75 ARG A O 1
ATOM 612 N N . ARG A 1 76 ? -2.122 3.748 -15.146 1.00 87.75 76 ARG A N 1
ATOM 613 C CA . ARG A 1 76 ? -1.025 4.723 -15.116 1.00 87.75 76 ARG A CA 1
ATOM 614 C C . ARG A 1 76 ? 0.203 4.239 -15.882 1.00 87.75 76 ARG A C 1
ATOM 616 O O . ARG A 1 76 ? 0.804 5.035 -16.602 1.00 87.75 76 ARG A O 1
ATOM 623 N N . ALA A 1 77 ? 0.569 2.970 -15.716 1.00 84.00 77 ALA A N 1
ATOM 624 C CA . ALA A 1 77 ? 1.698 2.367 -16.413 1.00 84.00 77 ALA A CA 1
ATOM 625 C C . ALA A 1 77 ? 1.493 2.418 -17.932 1.00 84.00 77 ALA A C 1
ATOM 627 O O . ALA A 1 77 ? 2.350 2.950 -18.631 1.00 84.00 77 ALA A O 1
ATOM 628 N N . HIS A 1 78 ? 0.334 1.965 -18.424 1.00 83.94 78 HIS A N 1
ATOM 629 C CA . HIS A 1 78 ? -0.007 2.012 -19.848 1.00 83.94 78 HIS A CA 1
ATOM 630 C C . HIS A 1 78 ? 0.085 3.431 -20.409 1.00 83.94 78 HIS A C 1
ATOM 632 O O . HIS A 1 78 ? 0.812 3.648 -21.373 1.00 83.94 78 HIS A O 1
ATOM 638 N N . TRP A 1 79 ? -0.546 4.409 -19.750 1.00 84.19 79 TRP A N 1
ATOM 639 C CA . TRP A 1 79 ? -0.505 5.802 -20.199 1.00 84.19 79 TRP A CA 1
ATOM 640 C C . TRP A 1 79 ? 0.927 6.350 -20.296 1.00 84.19 79 TRP A C 1
ATOM 642 O O . TRP A 1 79 ? 1.285 6.947 -21.307 1.00 84.19 79 TRP A O 1
ATOM 652 N N . ILE A 1 80 ? 1.778 6.137 -19.280 1.00 81.44 80 ILE A N 1
ATOM 653 C CA . ILE A 1 80 ? 3.168 6.631 -19.319 1.00 81.44 80 ILE A CA 1
ATOM 654 C C . ILE A 1 80 ? 3.965 5.914 -20.410 1.00 81.44 80 ILE A C 1
ATOM 656 O O . ILE A 1 80 ? 4.703 6.560 -21.154 1.00 81.44 80 ILE A O 1
ATOM 660 N N . THR A 1 81 ? 3.858 4.587 -20.478 1.00 78.19 81 THR A N 1
ATOM 661 C CA . THR A 1 81 ? 4.638 3.774 -21.410 1.00 78.19 81 THR A CA 1
ATOM 662 C C . THR A 1 81 ? 4.273 4.084 -22.857 1.00 78.19 81 THR A C 1
ATOM 664 O O . THR A 1 81 ? 5.179 4.257 -23.665 1.00 78.19 81 THR A O 1
ATOM 667 N N . GLU A 1 82 ? 2.989 4.229 -23.187 1.00 80.12 82 GLU A N 1
ATOM 668 C CA . GLU A 1 82 ? 2.542 4.599 -24.536 1.00 80.12 82 GLU A CA 1
ATOM 669 C C . GLU A 1 82 ? 3.034 5.990 -24.941 1.00 80.12 82 GLU A C 1
ATOM 671 O O . GLU A 1 82 ? 3.661 6.140 -25.989 1.00 80.12 82 GLU A O 1
ATOM 676 N N . GLN A 1 83 ? 2.819 7.001 -24.092 1.00 81.44 83 GLN A N 1
ATOM 677 C CA . GLN A 1 83 ? 3.269 8.370 -24.365 1.00 81.44 83 GLN A CA 1
ATOM 678 C C . GLN A 1 83 ? 4.784 8.431 -24.577 1.00 81.44 83 GLN A C 1
ATOM 680 O O . GLN A 1 83 ? 5.268 9.087 -25.499 1.00 81.44 83 GLN A O 1
ATOM 685 N N . TRP A 1 84 ? 5.541 7.716 -23.745 1.00 73.81 84 TRP A N 1
ATOM 686 C CA . TRP A 1 84 ? 6.992 7.706 -23.835 1.00 73.81 84 TRP A CA 1
ATOM 687 C C . TRP A 1 84 ? 7.505 6.935 -25.059 1.00 73.81 84 TRP A C 1
ATOM 689 O O . TRP A 1 84 ? 8.379 7.453 -25.755 1.00 73.81 84 TRP A O 1
ATOM 699 N N . ASN A 1 85 ? 6.955 5.748 -25.348 1.00 77.12 85 ASN A N 1
ATOM 700 C CA . ASN A 1 85 ? 7.330 4.936 -26.512 1.00 77.12 85 ASN A CA 1
ATOM 701 C C . ASN A 1 85 ? 7.081 5.693 -27.823 1.00 77.12 85 ASN A C 1
ATOM 703 O O . ASN A 1 85 ? 7.923 5.651 -28.716 1.00 77.12 85 ASN A O 1
ATOM 707 N N . ASN A 1 86 ? 5.970 6.434 -27.910 1.00 79.50 86 ASN A N 1
ATOM 708 C CA . ASN A 1 86 ? 5.659 7.279 -29.064 1.00 79.50 86 ASN A CA 1
ATOM 709 C C . ASN A 1 86 ? 6.687 8.404 -29.262 1.00 79.50 86 ASN A C 1
ATOM 711 O O . ASN A 1 86 ? 6.958 8.803 -30.390 1.00 79.50 86 ASN A O 1
ATOM 715 N N . GLN A 1 87 ? 7.265 8.919 -28.174 1.00 80.69 87 GLN A N 1
ATOM 716 C CA . GLN A 1 87 ? 8.238 10.013 -28.211 1.00 80.69 87 GLN A CA 1
ATOM 717 C C . GLN A 1 87 ? 9.696 9.542 -28.341 1.00 80.69 87 GLN A C 1
ATOM 719 O O . GLN A 1 87 ? 10.550 10.336 -28.721 1.00 80.69 87 GLN A O 1
ATOM 724 N N . ASN A 1 88 ? 10.014 8.292 -27.982 1.00 69.44 88 ASN A N 1
ATOM 725 C CA . ASN A 1 88 ? 11.394 7.801 -27.864 1.00 69.44 88 ASN A CA 1
ATOM 726 C C . ASN A 1 88 ? 11.521 6.335 -28.322 1.00 69.44 88 ASN A C 1
ATOM 728 O O . ASN A 1 88 ? 11.703 5.435 -27.493 1.00 69.44 88 ASN A O 1
ATOM 732 N N . PRO A 1 89 ? 11.451 6.056 -29.632 1.00 64.31 89 PRO A N 1
ATOM 733 C CA . PRO A 1 89 ? 11.669 4.706 -30.134 1.00 64.31 89 PRO A CA 1
ATOM 734 C C . PRO A 1 89 ? 13.112 4.250 -29.843 1.00 64.31 89 PRO A C 1
ATOM 736 O O . PRO A 1 89 ? 14.074 4.867 -30.291 1.00 64.31 89 PRO A O 1
ATOM 739 N N . GLY A 1 90 ? 13.270 3.157 -29.086 1.00 59.47 90 GLY A N 1
ATOM 740 C CA . GLY A 1 90 ? 14.545 2.433 -28.949 1.00 59.47 90 GLY A CA 1
ATOM 741 C C . GLY A 1 90 ? 15.477 2.824 -27.791 1.00 59.47 90 GLY A C 1
ATOM 742 O O . GLY A 1 90 ? 16.599 2.327 -27.741 1.00 59.47 90 GLY A O 1
ATOM 743 N N . VAL A 1 91 ? 15.056 3.666 -26.840 1.00 48.50 91 VAL A N 1
ATOM 744 C CA . VAL A 1 91 ? 15.938 4.130 -25.745 1.00 48.50 91 VAL A CA 1
ATOM 745 C C . VAL A 1 91 ? 15.680 3.390 -24.424 1.00 48.50 91 VAL A C 1
ATOM 747 O O . VAL A 1 91 ? 14.640 3.541 -23.795 1.00 48.50 91 VAL A O 1
ATOM 750 N N . HIS A 1 92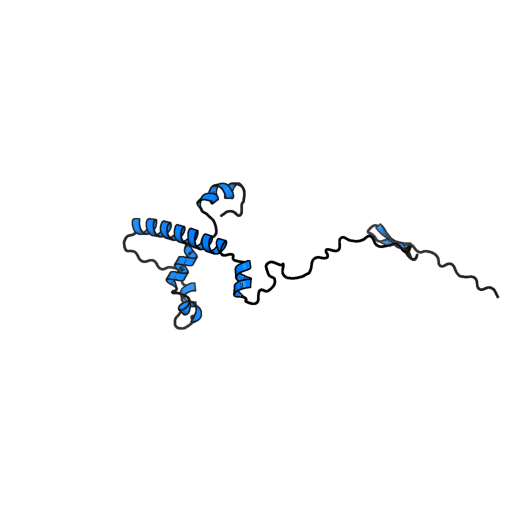 ? 16.647 2.622 -23.920 1.00 47.66 92 HIS A N 1
ATOM 751 C CA . HIS A 1 92 ? 16.526 2.001 -22.594 1.00 47.66 92 HIS A CA 1
ATOM 752 C C . HIS A 1 92 ? 16.923 2.986 -21.477 1.00 47.66 92 HIS A C 1
ATOM 754 O O . HIS A 1 92 ? 17.947 3.661 -21.565 1.00 47.66 92 HIS A O 1
ATOM 760 N N . ARG A 1 93 ? 16.145 3.050 -20.385 1.00 52.38 93 ARG A N 1
ATOM 761 C CA . ARG A 1 93 ? 16.435 3.902 -19.214 1.00 52.38 93 ARG A CA 1
ATOM 762 C C . ARG A 1 93 ? 16.988 3.103 -18.033 1.00 52.38 93 ARG A C 1
ATOM 764 O O . ARG A 1 93 ? 16.485 2.030 -17.718 1.00 52.38 93 ARG A O 1
ATOM 771 N N . ALA A 1 94 ? 17.937 3.686 -17.305 1.00 45.47 94 ALA A N 1
ATOM 772 C CA . ALA A 1 94 ? 18.276 3.295 -15.938 1.00 45.47 94 ALA A CA 1
ATOM 773 C C . ALA A 1 94 ? 18.609 4.553 -15.115 1.00 45.47 94 ALA A C 1
ATOM 775 O O . ALA A 1 94 ? 19.375 5.396 -15.573 1.00 45.47 94 ALA A O 1
ATOM 776 N N . LYS A 1 95 ? 18.029 4.706 -13.914 1.00 41.00 95 LYS A N 1
ATOM 777 C CA . LYS A 1 95 ? 18.510 5.679 -12.914 1.00 41.00 95 LYS A CA 1
ATOM 778 C C . LYS A 1 95 ? 18.269 5.221 -11.462 1.00 41.00 95 LYS A C 1
ATOM 780 O O . LYS A 1 95 ? 17.308 4.493 -11.182 1.00 41.00 95 LYS A O 1
ATOM 785 N N . ASN A 1 96 ? 19.161 5.695 -10.586 1.00 47.06 96 ASN A N 1
ATOM 786 C CA . ASN A 1 96 ? 19.245 5.657 -9.111 1.00 47.06 96 ASN A CA 1
ATOM 787 C C . ASN A 1 96 ? 19.749 4.354 -8.439 1.00 47.06 96 ASN A C 1
ATOM 789 O O . ASN A 1 96 ? 19.169 3.276 -8.634 1.00 47.06 96 ASN A O 1
ATOM 793 N N . GLU A 1 97 ? 20.795 4.534 -7.612 1.00 55.53 97 GLU A N 1
ATOM 794 C CA . GLU A 1 97 ? 21.807 3.558 -7.152 1.00 55.53 97 GLU A CA 1
ATOM 795 C C . GLU A 1 97 ? 21.524 2.879 -5.793 1.00 55.53 97 GLU A C 1
ATOM 797 O O . GLU A 1 97 ? 22.073 1.825 -5.508 1.00 55.53 97 GLU A O 1
ATOM 802 N N . THR A 1 98 ? 20.583 3.340 -4.970 1.00 70.94 98 THR A N 1
ATOM 803 C CA . THR A 1 98 ? 20.301 2.691 -3.664 1.00 70.94 98 THR A CA 1
ATOM 804 C C . THR A 1 98 ? 19.533 1.365 -3.762 1.00 70.94 98 THR A C 1
ATOM 806 O O . THR A 1 98 ? 19.618 0.506 -2.890 1.00 70.94 98 THR A O 1
ATOM 809 N N . LEU A 1 99 ? 18.793 1.142 -4.854 1.00 73.44 99 LEU A N 1
ATOM 810 C CA . LEU A 1 99 ? 18.138 -0.149 -5.115 1.00 73.44 99 LEU A CA 1
ATOM 811 C C . LEU A 1 99 ? 19.108 -1.207 -5.658 1.00 73.44 99 LEU A C 1
ATOM 813 O O . LEU A 1 99 ? 18.708 -2.359 -5.806 1.00 73.44 99 LEU A O 1
ATOM 817 N N . ASP A 1 100 ? 20.314 -0.815 -6.084 1.00 78.00 100 ASP A N 1
ATOM 818 C CA . ASP A 1 100 ? 21.325 -1.757 -6.591 1.00 78.00 100 ASP A CA 1
ATOM 819 C C . ASP A 1 100 ? 21.910 -2.576 -5.445 1.00 78.00 100 ASP A C 1
ATOM 821 O O . ASP A 1 100 ? 22.074 -3.779 -5.597 1.00 78.00 100 ASP A O 1
ATOM 825 N N . GLU A 1 101 ? 22.081 -1.971 -4.270 1.00 79.19 101 GLU A N 1
ATOM 826 C CA . GLU A 1 101 ? 22.554 -2.646 -3.057 1.00 79.19 101 GLU A CA 1
ATOM 827 C C . GLU A 1 101 ? 21.573 -3.729 -2.580 1.00 79.19 101 GLU A C 1
ATOM 829 O O . GLU A 1 101 ? 21.955 -4.880 -2.377 1.00 79.19 101 GLU A O 1
ATOM 834 N N . LEU A 1 102 ? 20.275 -3.409 -2.493 1.00 80.56 102 LEU A N 1
ATOM 835 C CA . LEU A 1 102 ? 19.233 -4.359 -2.067 1.00 80.56 102 LEU A CA 1
ATOM 836 C C . LEU A 1 102 ? 19.129 -5.591 -2.987 1.00 80.56 102 LEU A C 1
ATOM 838 O O . LEU A 1 102 ? 18.864 -6.695 -2.508 1.00 80.56 102 LEU A O 1
ATOM 842 N N . TRP A 1 103 ? 19.346 -5.403 -4.295 1.00 87.19 103 TRP A N 1
ATOM 843 C CA . TRP A 1 103 ? 19.333 -6.461 -5.315 1.00 87.19 103 TRP A CA 1
ATOM 844 C C . TRP A 1 103 ? 20.736 -6.947 -5.716 1.00 87.19 103 TRP A C 1
ATOM 846 O O . TRP A 1 103 ? 20.850 -7.722 -6.670 1.00 87.19 103 TRP A O 1
ATOM 856 N N . SER A 1 104 ? 21.784 -6.538 -4.990 1.00 84.56 104 SER A N 1
ATOM 857 C CA . SER A 1 104 ? 23.165 -6.936 -5.266 1.00 84.56 104 SER A CA 1
ATOM 858 C C . SER A 1 104 ? 23.316 -8.453 -5.154 1.00 84.56 104 SER A C 1
ATOM 860 O O . SER A 1 104 ? 22.682 -9.120 -4.330 1.00 84.56 104 SER A O 1
ATOM 862 N N . MET A 1 105 ? 24.160 -9.022 -6.014 1.00 83.88 105 MET A N 1
ATOM 863 C CA . MET A 1 105 ? 24.497 -10.445 -5.951 1.00 83.88 105 MET A CA 1
ATOM 864 C C . MET A 1 105 ? 25.354 -10.776 -4.729 1.00 83.88 105 MET A C 1
ATOM 866 O O . MET A 1 105 ? 25.236 -11.889 -4.218 1.00 83.88 105 MET A O 1
ATOM 870 N N . ILE A 1 106 ? 26.166 -9.812 -4.286 1.00 83.12 106 ILE A N 1
ATOM 871 C CA . ILE A 1 106 ? 27.181 -9.968 -3.243 1.00 83.12 106 ILE A CA 1
ATOM 872 C C . ILE A 1 106 ? 26.593 -9.557 -1.889 1.00 83.12 106 ILE A C 1
ATOM 874 O O . ILE A 1 106 ? 26.480 -10.384 -0.990 1.00 83.12 106 ILE A O 1
ATOM 878 N N . ASP A 1 107 ? 26.122 -8.313 -1.786 1.00 79.38 107 ASP A N 1
ATOM 879 C CA . ASP A 1 107 ? 25.691 -7.711 -0.512 1.00 79.38 107 ASP A CA 1
ATOM 880 C C . ASP A 1 107 ? 24.161 -7.694 -0.332 1.00 79.38 107 ASP A C 1
ATOM 882 O O . ASP A 1 107 ? 23.635 -7.360 0.732 1.00 79.38 107 ASP A O 1
ATOM 886 N N . GLY A 1 108 ? 23.420 -8.059 -1.381 1.00 74.69 108 GLY A N 1
ATOM 887 C CA . GLY A 1 108 ? 21.964 -7.983 -1.417 1.00 74.69 108 GLY A CA 1
ATOM 888 C C . GLY A 1 108 ? 21.293 -9.225 -0.841 1.00 74.69 108 GLY A C 1
ATOM 889 O O . GLY A 1 108 ? 21.663 -10.369 -1.133 1.00 74.69 108 GLY A O 1
ATOM 890 N N . ARG A 1 109 ? 20.228 -9.017 -0.057 1.00 77.56 109 ARG A N 1
ATOM 891 C CA . ARG A 1 109 ? 19.492 -10.122 0.572 1.00 77.56 109 ARG A CA 1
ATOM 892 C C . ARG A 1 109 ? 18.791 -10.970 -0.504 1.00 77.56 109 ARG A C 1
ATOM 894 O O . ARG A 1 109 ? 17.995 -10.422 -1.274 1.00 77.56 109 ARG A O 1
ATOM 901 N N . PRO A 1 110 ? 18.984 -12.304 -0.529 1.00 80.31 110 PRO A N 1
ATOM 902 C CA . PRO A 1 110 ? 18.399 -13.171 -1.557 1.00 80.31 110 PRO A CA 1
ATOM 903 C C . PRO A 1 110 ? 16.871 -13.078 -1.676 1.00 80.31 110 PRO A C 1
ATOM 905 O O . PRO A 1 110 ? 16.333 -13.246 -2.767 1.00 80.31 110 PRO A O 1
ATOM 908 N N . ILE A 1 111 ? 16.174 -12.741 -0.584 1.00 78.31 111 ILE A N 1
ATOM 909 C CA . ILE A 1 111 ? 14.709 -12.611 -0.543 1.00 78.31 111 ILE A CA 1
ATOM 910 C C . ILE A 1 111 ? 14.155 -11.616 -1.574 1.00 78.31 111 ILE A C 1
ATOM 912 O O . ILE A 1 111 ? 13.103 -11.867 -2.157 1.00 78.31 111 ILE A O 1
ATOM 916 N N . PHE A 1 112 ? 14.860 -10.518 -1.856 1.00 79.19 112 PHE A N 1
ATOM 917 C CA . PHE A 1 112 ? 14.383 -9.498 -2.791 1.00 79.19 112 PHE A CA 1
ATOM 918 C C . PHE A 1 112 ? 14.453 -10.000 -4.233 1.00 79.19 112 PHE A C 1
ATOM 920 O O . PHE A 1 112 ? 13.474 -9.902 -4.974 1.00 79.19 112 PHE A O 1
ATOM 927 N N . ARG A 1 113 ? 15.578 -10.631 -4.594 1.00 85.56 113 ARG A N 1
ATOM 928 C CA . ARG A 1 113 ? 15.785 -11.269 -5.903 1.00 85.56 113 ARG A CA 1
ATOM 929 C C . ARG A 1 113 ? 14.841 -12.449 -6.127 1.00 85.56 113 ARG A C 1
ATOM 931 O O . ARG A 1 113 ? 14.329 -12.598 -7.230 1.00 85.56 113 ARG A O 1
ATOM 938 N N . ALA A 1 114 ? 14.588 -13.245 -5.086 1.00 84.06 114 ALA A N 1
ATOM 939 C CA . ALA A 1 114 ? 13.650 -14.365 -5.134 1.00 84.06 114 ALA A CA 1
ATOM 940 C C . ALA A 1 114 ? 12.190 -13.910 -5.301 1.00 84.06 114 ALA A C 1
ATOM 942 O O . ALA A 1 114 ? 11.392 -14.626 -5.897 1.00 84.06 114 ALA A O 1
ATOM 943 N N . THR A 1 115 ? 11.843 -12.717 -4.802 1.00 87.62 115 THR A N 1
ATOM 944 C CA . THR A 1 115 ? 10.483 -12.169 -4.914 1.00 87.62 115 THR A CA 1
ATOM 945 C C . THR A 1 115 ? 10.214 -11.592 -6.305 1.00 87.62 115 THR A C 1
ATOM 947 O O . THR A 1 115 ? 9.178 -11.881 -6.897 1.00 87.62 115 THR A O 1
ATOM 950 N N . MET A 1 116 ? 11.115 -10.753 -6.834 1.00 87.62 116 MET A N 1
ATOM 951 C CA . MET A 1 116 ? 10.998 -10.192 -8.188 1.00 87.62 116 MET A CA 1
ATOM 952 C C . MET A 1 116 ? 12.302 -9.549 -8.675 1.00 87.62 116 MET A C 1
ATOM 954 O O . MET A 1 116 ? 13.172 -9.179 -7.890 1.00 87.62 116 MET A O 1
ATOM 958 N N . ALA A 1 117 ? 12.418 -9.327 -9.987 1.00 89.31 117 ALA 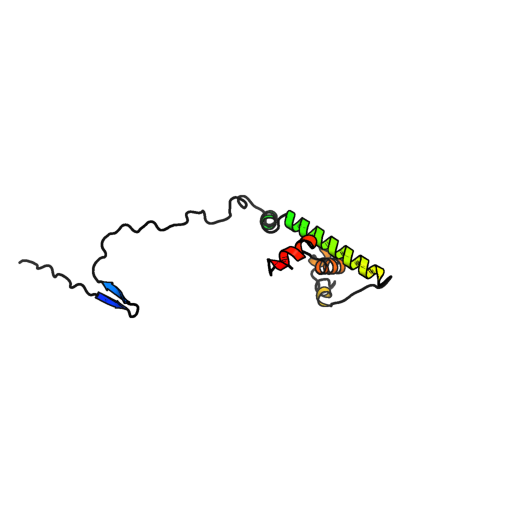A N 1
ATOM 959 C CA . ALA A 1 117 ? 13.53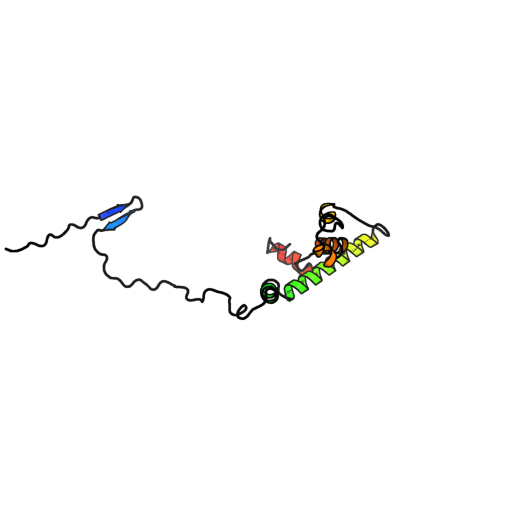4 -8.581 -10.564 1.00 89.31 117 ALA A CA 1
ATOM 960 C C . ALA A 1 117 ? 13.503 -7.090 -10.165 1.00 89.31 117 ALA A C 1
ATOM 962 O O . ALA A 1 117 ? 12.442 -6.463 -10.132 1.00 89.31 117 ALA A O 1
ATOM 963 N N . LYS A 1 118 ? 14.683 -6.489 -9.962 1.00 86.44 118 LYS A N 1
ATOM 964 C CA . LYS A 1 118 ? 14.859 -5.074 -9.578 1.00 86.44 118 LYS A CA 1
ATOM 965 C C . LYS A 1 118 ? 14.097 -4.101 -10.479 1.00 86.44 118 LYS A C 1
ATOM 967 O O . LYS A 1 118 ? 13.405 -3.209 -9.995 1.00 86.44 118 LYS A O 1
ATOM 972 N N . ASN A 1 119 ? 14.220 -4.270 -11.795 1.00 85.88 119 ASN A N 1
ATOM 973 C CA . ASN A 1 119 ? 13.569 -3.380 -12.759 1.00 85.88 119 ASN A CA 1
ATOM 974 C C . ASN A 1 119 ? 12.045 -3.486 -12.668 1.00 85.88 119 ASN A C 1
ATOM 976 O O . ASN A 1 119 ? 11.364 -2.466 -12.717 1.00 85.88 119 ASN A O 1
ATOM 980 N N . ARG A 1 120 ? 11.512 -4.692 -12.424 1.00 85.69 120 ARG A N 1
ATOM 981 C CA . ARG A 1 120 ? 10.076 -4.895 -12.202 1.00 85.69 120 ARG A CA 1
ATOM 982 C C . ARG A 1 120 ? 9.603 -4.168 -10.945 1.00 85.69 120 ARG A C 1
ATOM 984 O O . ARG A 1 120 ? 8.588 -3.481 -11.005 1.00 85.69 120 ARG A O 1
ATOM 991 N N . PHE A 1 121 ? 10.355 -4.264 -9.850 1.00 86.88 121 PHE A N 1
ATOM 992 C CA . PHE A 1 121 ? 10.060 -3.540 -8.614 1.00 86.88 121 PHE A CA 1
ATOM 993 C C . PHE A 1 121 ? 10.073 -2.017 -8.818 1.00 86.88 121 PHE A C 1
ATOM 995 O O . PHE A 1 121 ? 9.115 -1.342 -8.445 1.00 86.88 121 PHE A O 1
ATOM 1002 N N . LYS A 1 122 ? 11.106 -1.478 -9.489 1.00 84.44 122 LYS A N 1
ATOM 1003 C CA . LYS A 1 122 ? 11.192 -0.048 -9.847 1.00 84.44 122 LYS A CA 1
ATOM 1004 C C . LYS A 1 122 ? 9.971 0.412 -10.647 1.00 84.44 122 LYS A C 1
ATOM 1006 O O . LYS A 1 122 ? 9.386 1.442 -10.320 1.00 84.44 122 LYS A O 1
ATOM 1011 N N . SER A 1 123 ? 9.567 -0.356 -11.659 1.00 83.25 123 SER A N 1
ATOM 1012 C CA . SER A 1 123 ? 8.386 -0.034 -12.465 1.00 83.25 123 SER A CA 1
ATOM 1013 C C . SER A 1 123 ? 7.106 -0.028 -11.629 1.00 83.25 123 SER A C 1
ATOM 1015 O O . SER A 1 123 ? 6.321 0.909 -11.730 1.00 83.25 123 SER A O 1
ATOM 1017 N N . LEU A 1 124 ? 6.897 -1.032 -10.773 1.00 86.62 124 LEU A N 1
ATOM 1018 C CA . LEU A 1 124 ? 5.707 -1.092 -9.917 1.00 86.62 124 LEU A CA 1
ATOM 1019 C C . LEU A 1 124 ? 5.650 0.084 -8.931 1.00 86.62 124 LEU A C 1
ATOM 1021 O O . LEU A 1 124 ? 4.599 0.707 -8.798 1.00 86.62 124 LEU A O 1
ATOM 1025 N N . LEU A 1 125 ? 6.776 0.442 -8.304 1.00 85.19 125 LEU A N 1
ATOM 1026 C CA . LEU A 1 125 ? 6.847 1.602 -7.408 1.00 85.19 125 LEU A CA 1
ATOM 1027 C C . LEU A 1 125 ? 6.534 2.923 -8.118 1.00 85.19 125 LEU A C 1
ATOM 1029 O O . LEU A 1 125 ? 5.863 3.779 -7.550 1.00 85.19 125 LEU A O 1
ATOM 1033 N N . GLN A 1 126 ? 7.001 3.102 -9.356 1.00 83.94 126 GLN A N 1
ATOM 1034 C CA . GLN A 1 126 ? 6.771 4.336 -10.111 1.00 83.94 126 GLN A CA 1
ATOM 1035 C C . GLN A 1 126 ? 5.283 4.556 -10.431 1.00 83.94 126 GLN A C 1
ATOM 1037 O O . GLN A 1 126 ? 4.790 5.691 -10.439 1.00 83.94 126 GLN A O 1
ATOM 1042 N N . PHE A 1 127 ? 4.570 3.471 -10.727 1.00 85.69 127 PHE A N 1
ATOM 1043 C CA . PHE A 1 127 ? 3.200 3.536 -11.224 1.00 85.69 127 PHE A CA 1
ATOM 1044 C C . PHE A 1 127 ? 2.139 3.301 -10.155 1.00 85.69 127 PHE A C 1
ATOM 1046 O O . PHE A 1 127 ? 0.973 3.515 -10.465 1.00 85.69 127 PHE A O 1
ATOM 1053 N N . GLY A 1 128 ? 2.511 2.924 -8.926 1.00 85.69 128 GLY A N 1
ATOM 1054 C CA . GLY A 1 128 ? 1.568 2.672 -7.834 1.00 85.69 128 GLY A CA 1
ATOM 1055 C C . GLY A 1 128 ? 0.546 3.803 -7.664 1.00 85.69 128 GLY A C 1
ATOM 1056 O O . GLY A 1 128 ? 0.925 4.965 -7.491 1.00 85.69 128 GLY A O 1
ATOM 1057 N N . ARG A 1 129 ? -0.747 3.481 -7.758 1.00 89.50 129 ARG A N 1
ATOM 1058 C CA . ARG A 1 129 ? -1.874 4.405 -7.540 1.00 89.50 129 ARG A CA 1
ATOM 1059 C C . ARG A 1 129 ? -2.891 3.779 -6.597 1.00 89.50 129 ARG A C 1
ATOM 1061 O O . ARG A 1 129 ? -3.108 2.575 -6.654 1.00 89.50 129 ARG A O 1
ATOM 1068 N N . PHE A 1 130 ? -3.490 4.607 -5.745 1.00 89.31 130 PHE A N 1
ATOM 1069 C CA . PHE A 1 130 ? -4.417 4.184 -4.686 1.00 89.31 130 PHE A CA 1
ATOM 1070 C C . PHE A 1 130 ? -5.812 4.804 -4.836 1.00 89.31 130 PHE A C 1
ATOM 1072 O O . PHE A 1 130 ? -6.699 4.531 -4.036 1.00 89.31 130 PHE A O 1
ATOM 1079 N N . ASP A 1 131 ? -6.006 5.629 -5.860 1.00 85.56 131 ASP A N 1
ATOM 1080 C CA . ASP A 1 131 ? -7.199 6.426 -6.091 1.00 85.56 131 ASP A CA 1
ATOM 1081 C C . ASP A 1 131 ? -7.652 6.316 -7.549 1.00 85.56 131 ASP A C 1
ATOM 1083 O O . ASP A 1 131 ? -6.853 6.071 -8.456 1.00 85.56 131 ASP A O 1
ATOM 1087 N N . ASN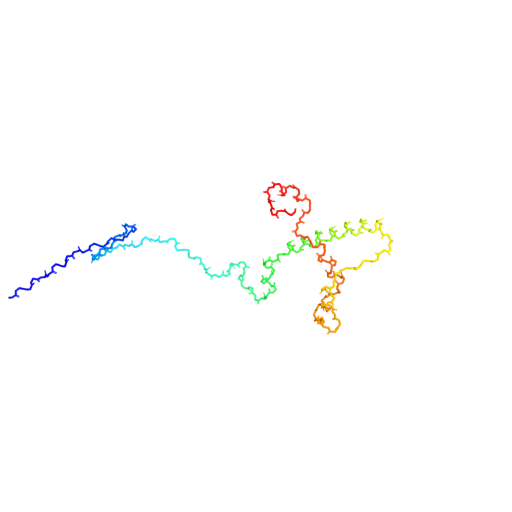 A 1 132 ? -8.951 6.500 -7.780 1.00 85.50 132 ASN A N 1
ATOM 1088 C CA . ASN A 1 132 ? -9.509 6.496 -9.123 1.00 85.50 132 ASN A CA 1
ATOM 1089 C C . ASN A 1 132 ? -9.349 7.873 -9.772 1.00 85.50 132 ASN A C 1
ATOM 1091 O O . ASN A 1 132 ? -9.978 8.842 -9.351 1.00 85.50 132 ASN A O 1
ATOM 1095 N N . ILE A 1 133 ? -8.586 7.927 -10.864 1.00 83.44 133 ILE A N 1
ATOM 1096 C CA . ILE A 1 133 ? -8.336 9.172 -11.600 1.00 83.44 133 ILE A CA 1
ATOM 1097 C C . ILE A 1 133 ? -9.622 9.850 -12.095 1.00 83.44 133 ILE A C 1
ATOM 1099 O O . ILE A 1 133 ? -9.684 11.071 -12.133 1.00 83.44 133 ILE A O 1
ATOM 1103 N N . ALA A 1 134 ? -10.665 9.080 -12.427 1.00 85.19 134 ALA A N 1
ATOM 1104 C CA . ALA A 1 134 ? -11.909 9.633 -12.962 1.00 85.19 134 ALA A CA 1
ATOM 1105 C C . ALA A 1 134 ? -12.710 10.442 -11.927 1.00 85.19 134 ALA A C 1
ATOM 1107 O O . ALA A 1 134 ? -13.428 11.358 -12.302 1.00 85.19 134 ALA A O 1
ATOM 1108 N N . SER A 1 135 ? -12.593 10.113 -10.636 1.00 84.75 135 SER A N 1
ATOM 1109 C CA . SER A 1 135 ? -13.309 10.805 -9.552 1.00 84.75 135 SER A CA 1
ATOM 1110 C C . SER A 1 135 ? -12.453 11.850 -8.835 1.00 84.75 135 SER A C 1
ATOM 1112 O O . SER A 1 135 ? -12.937 12.539 -7.938 1.00 84.75 135 SER A O 1
ATOM 1114 N N . ARG A 1 136 ? -11.175 11.961 -9.204 1.00 84.31 136 ARG A N 1
ATOM 1115 C CA . ARG A 1 136 ? -10.179 12.775 -8.507 1.00 84.31 136 ARG A CA 1
ATOM 1116 C C . ARG A 1 136 ? -10.490 14.273 -8.561 1.00 84.31 136 ARG A C 1
ATOM 1118 O O . ARG A 1 136 ? -10.438 14.952 -7.537 1.00 84.31 136 ARG A O 1
ATOM 1125 N N . ASP A 1 137 ? -10.849 14.788 -9.733 1.00 85.31 137 ASP A N 1
ATOM 1126 C CA . ASP A 1 137 ? -11.076 16.228 -9.936 1.00 85.31 137 ASP A CA 1
ATOM 1127 C C . ASP A 1 137 ? -12.294 16.748 -9.161 1.00 85.31 137 ASP A C 1
ATOM 1129 O O . ASP A 1 137 ? -12.357 17.915 -8.773 1.00 85.31 137 ASP A O 1
ATOM 1133 N N . GLU A 1 138 ? -13.278 15.884 -8.922 1.00 88.69 138 GLU A N 1
ATOM 1134 C CA . GLU A 1 138 ? -14.457 16.211 -8.122 1.00 88.69 138 GLU A CA 1
ATOM 1135 C C . GLU A 1 138 ? -14.160 16.094 -6.624 1.00 88.69 138 GLU A C 1
ATOM 1137 O O . GLU A 1 138 ? -14.560 16.964 -5.849 1.0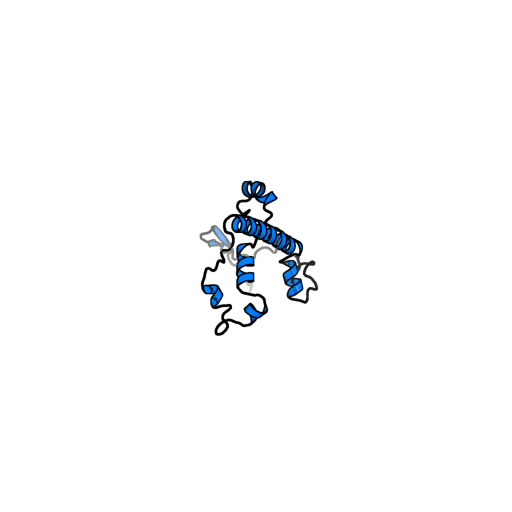0 88.69 138 GLU A O 1
ATOM 1142 N N . GLN A 1 139 ? -13.406 15.067 -6.219 1.00 85.75 139 GLN A N 1
ATOM 1143 C CA . GLN A 1 139 ? -13.053 14.823 -4.820 1.00 85.75 139 GLN A CA 1
ATOM 1144 C C . GLN A 1 139 ? -12.051 15.843 -4.277 1.00 85.75 139 GLN A C 1
ATOM 1146 O O . GLN A 1 139 ? -12.252 16.332 -3.173 1.00 85.75 139 GLN A O 1
ATOM 1151 N N . SER A 1 140 ? -11.044 16.250 -5.054 1.00 88.19 140 SER A N 1
ATOM 1152 C CA . SER A 1 140 ? -10.031 17.240 -4.635 1.00 88.19 140 SER A CA 1
ATOM 1153 C C . SER A 1 140 ? -10.603 18.625 -4.317 1.00 88.19 140 SER A C 1
ATOM 1155 O O . SER A 1 140 ? -10.025 19.382 -3.537 1.00 88.19 140 SER A O 1
ATOM 1157 N N . LYS A 1 141 ? -11.777 18.961 -4.870 1.00 90.69 141 LYS A N 1
ATOM 1158 C CA . LYS A 1 141 ? -12.498 20.203 -4.543 1.00 90.69 141 LYS A CA 1
ATOM 1159 C C . LYS A 1 141 ? -13.085 20.187 -3.132 1.00 90.69 141 LYS A C 1
ATOM 1161 O O . LYS A 1 141 ? -13.287 21.251 -2.553 1.00 90.69 141 LYS A O 1
ATOM 1166 N N . GLN A 1 142 ? -13.393 19.005 -2.603 1.00 90.06 142 GLN A N 1
ATOM 1167 C CA . GLN A 1 142 ? -14.055 18.827 -1.308 1.00 90.06 142 GLN A CA 1
ATOM 1168 C C . GLN A 1 142 ? -13.097 18.294 -0.238 1.00 90.06 142 GLN A C 1
ATOM 1170 O O . GLN A 1 142 ? -13.138 18.746 0.905 1.00 90.06 142 GLN A O 1
ATOM 1175 N N . ASP A 1 143 ? -12.216 17.368 -0.610 1.00 89.38 143 ASP A N 1
ATOM 1176 C CA . ASP A 1 143 ? -11.248 16.715 0.258 1.00 89.38 143 ASP A CA 1
ATOM 1177 C C . ASP A 1 143 ? -9.819 17.083 -0.152 1.00 89.38 143 ASP A C 1
ATOM 1179 O O . ASP A 1 143 ? -9.346 16.746 -1.234 1.00 89.38 143 ASP A O 1
ATOM 1183 N N . LYS A 1 144 ? -9.103 17.744 0.760 1.00 88.44 144 LYS A N 1
ATOM 1184 C CA . LYS A 1 144 ? -7.697 18.129 0.565 1.00 88.44 144 LYS A CA 1
ATOM 1185 C C . LYS A 1 144 ? -6.738 16.936 0.575 1.00 88.44 144 LYS A C 1
ATOM 1187 O O . LYS A 1 144 ? -5.580 17.108 0.207 1.00 88.44 144 LYS A O 1
ATOM 1192 N N . LEU A 1 145 ? -7.182 15.774 1.060 1.00 84.44 145 LEU A N 1
ATOM 1193 C CA . LEU A 1 145 ? -6.410 14.532 1.055 1.00 84.44 145 LEU A CA 1
ATOM 1194 C C . LEU A 1 145 ? -6.649 13.697 -0.207 1.00 84.44 145 LEU A C 1
ATOM 1196 O O . LEU A 1 145 ? -5.921 12.725 -0.423 1.00 84.44 145 LEU A O 1
ATOM 1200 N N . ALA A 1 146 ? -7.624 14.067 -1.045 1.00 84.06 146 ALA A N 1
ATOM 1201 C CA . ALA A 1 146 ? -7.759 13.468 -2.361 1.00 84.06 146 ALA A CA 1
ATOM 1202 C C . ALA A 1 146 ? -6.546 13.880 -3.227 1.00 84.06 146 ALA A C 1
ATOM 1204 O O . ALA A 1 146 ? -6.196 15.066 -3.232 1.00 84.06 146 ALA A O 1
ATOM 1205 N N . PRO A 1 147 ? -5.861 12.933 -3.900 1.00 77.38 147 PRO A N 1
ATOM 1206 C CA . PRO A 1 147 ? -4.547 13.196 -4.490 1.00 77.38 147 PRO A CA 1
ATOM 1207 C C . PRO A 1 147 ? -4.586 13.905 -5.849 1.00 77.38 147 PRO A C 1
ATOM 1209 O O . PRO A 1 147 ? -5.678 14.138 -6.402 1.00 77.38 147 PRO A O 1
#

Foldseek 3Di:
DDDDDDDDDWDWDADPVRDIDIPDDPPDDDDPDDPPPPDDPDDDPVCPPDDDPVVVVCVVCPPVQVVQQVVQLVVQLVVVCVVVCVVDPPDDDDDDDPLCQCVPPPNHDVVVVVVHDSVVVVSSVVRGDRDDPVCQVVVVVPDVPRD

Secondary structure (DSSP, 8-state):
-----------EEE-TTS-EEESSPPP--PPP------PPSS--GGGTT--SHHHHHHHHS-HHHHHHHHHHHHHHHHHHHHHHHHH-TT------SHHHHHT-SSSS-HHHHHH--HHHHHHHHHH---S-HHHHHHHTTT-TT--

Sequence (147 aa):
REQQLKQSEIKIFTARSGRQWTTEEPPKRKILQANVLRQQNGTGRAATGIQTIREAFQLLMTQDMVLLIVRETNRRAHWITEQWNNQNPGVHRAKNETLDELWSMIDGRPIFRATMAKNRFKSLLQFGRFDNIASRDEQSKQDKLAP

pLDDT: mean 80.19, std 12.62, range [38.66, 95.75]

Radius of gyration: 33.82 Å; chains: 1; bounding box: 53×46×116 Å